Protein AF-A0A956D8P0-F1 (afdb_monomer_lite)

Secondary structure (DSSP, 8-state):
--EEEEEETTEEEEEEEHHHHHHHH-SSS---EEEEEEESS--TTTTGGGGG-TTEEEEEE-GGGEEEEEE-SSHHHHHHHHHHHHHTT--EEEEEEPPPPHHHHHHHHHTTS--

Foldseek 3Di:
DDKDWDDDPRDTQAIGDQQCRLCSNCVPPQFFWKKKWAFPDQDPCLQVLCVPPPQWDDWDDDPPRIIITGGGDDVVVVVVVVVSSVVVVTHTDDMGTDGDDVVNSVCVNCVVVPD

Radius of gyration: 16.66 Å; chains: 1; bounding box: 34×28×48 Å

Sequence (115 aa):
VSAVCILEKGRVLASGPVDRIGQQLRPEQKVARAVKVRLLSYPEGCDAPFRELPEVAHVERGPDGFLRIAYHGGDETVAAIVARAVGAGLKVVRVEPERDDLEQIFLEVTRGELQ

Structure (mmCIF, N/CA/C/O backbone):
data_AF-A0A956D8P0-F1
#
_entry.id   AF-A0A956D8P0-F1
#
loop_
_atom_site.group_PDB
_atom_site.id
_atom_site.type_symbol
_atom_site.label_atom_id
_atom_site.label_alt_id
_atom_site.label_comp_id
_atom_site.label_asym_id
_atom_site.label_entity_id
_atom_site.label_seq_id
_atom_site.pdbx_PDB_ins_code
_atom_site.Cartn_x
_atom_site.Cartn_y
_atom_site.Cartn_z
_atom_site.occupancy
_atom_site.B_iso_or_equiv
_atom_site.auth_seq_id
_atom_site.auth_comp_id
_atom_site.auth_asym_id
_atom_site.auth_atom_id
_atom_site.pdbx_PDB_model_num
ATOM 1 N N . VAL A 1 1 ? -4.889 -9.057 -20.208 1.00 58.22 1 VAL A N 1
ATOM 2 C CA . VAL A 1 1 ? -3.565 -8.576 -19.754 1.00 58.22 1 VAL A CA 1
ATOM 3 C C . VAL A 1 1 ? -3.050 -7.641 -20.827 1.00 58.22 1 VAL A C 1
ATOM 5 O O . VAL A 1 1 ? -2.939 -8.084 -21.962 1.00 58.22 1 VAL A O 1
ATOM 8 N N . SER A 1 2 ? -2.836 -6.367 -20.503 1.00 69.50 2 SER A N 1
ATOM 9 C CA . SER A 1 2 ? -2.274 -5.387 -21.440 1.00 69.50 2 SER A CA 1
ATOM 10 C C . SER A 1 2 ? -0.782 -5.251 -21.148 1.00 69.50 2 SER A C 1
ATOM 12 O O . SER A 1 2 ? -0.404 -5.059 -19.993 1.00 69.50 2 SER A O 1
ATOM 14 N N . ALA A 1 3 ? 0.053 -5.404 -22.171 1.00 81.19 3 ALA A N 1
ATOM 15 C CA . ALA A 1 3 ? 1.505 -5.296 -22.072 1.00 81.19 3 ALA A CA 1
ATOM 16 C C . ALA A 1 3 ? 1.998 -4.152 -22.958 1.00 81.19 3 ALA A C 1
ATOM 18 O O . ALA A 1 3 ? 1.346 -3.799 -23.941 1.00 81.19 3 ALA A O 1
ATOM 19 N N . VAL A 1 4 ? 3.143 -3.580 -22.599 1.00 84.56 4 VAL A N 1
ATOM 20 C CA . VAL A 1 4 ? 3.733 -2.426 -23.281 1.00 84.56 4 VAL A CA 1
ATOM 21 C C . VAL A 1 4 ? 5.206 -2.702 -23.561 1.00 84.56 4 VAL A C 1
ATOM 23 O O . VAL A 1 4 ? 5.843 -3.507 -22.878 1.00 84.56 4 VAL A O 1
ATOM 26 N N . CYS A 1 5 ? 5.741 -2.053 -24.590 1.00 85.75 5 C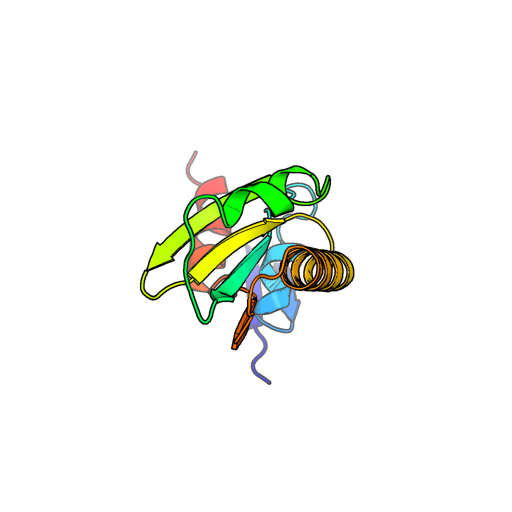YS A N 1
ATOM 27 C CA . CYS A 1 5 ? 7.155 -2.065 -24.93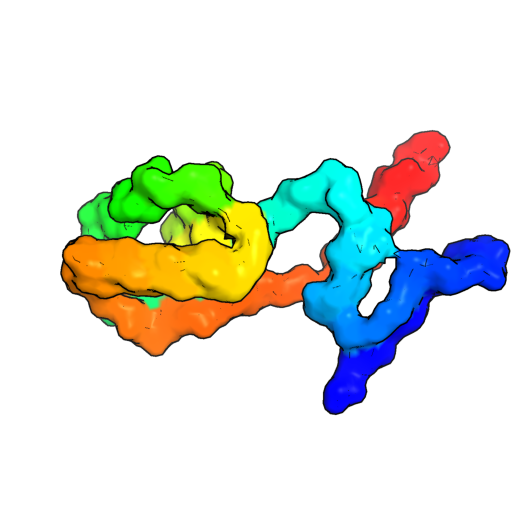8 1.00 85.75 5 CYS A CA 1
ATOM 28 C C . CYS A 1 5 ? 7.626 -0.617 -25.087 1.00 85.75 5 CYS A C 1
ATOM 30 O O . CYS A 1 5 ? 7.022 0.142 -25.843 1.00 85.75 5 CYS A O 1
ATOM 32 N N . ILE A 1 6 ? 8.696 -0.247 -24.384 1.00 81.81 6 ILE A N 1
ATOM 33 C CA . ILE A 1 6 ? 9.330 1.070 -24.493 1.00 81.81 6 ILE A CA 1
ATOM 34 C C . ILE A 1 6 ? 10.564 0.936 -25.379 1.00 81.81 6 ILE A C 1
ATOM 36 O O . ILE A 1 6 ? 11.424 0.086 -25.139 1.00 81.81 6 ILE A O 1
ATOM 40 N N . LEU A 1 7 ? 10.624 1.768 -26.417 1.00 85.75 7 LEU A N 1
ATOM 41 C CA . LEU A 1 7 ? 11.667 1.780 -27.437 1.00 85.75 7 LEU A CA 1
ATOM 42 C C . LEU A 1 7 ? 12.337 3.152 -27.464 1.00 85.75 7 LEU A C 1
ATOM 44 O O . LEU A 1 7 ? 11.650 4.167 -27.546 1.00 85.75 7 LEU A O 1
ATOM 48 N N . GLU A 1 8 ? 13.664 3.177 -27.487 1.00 79.75 8 GLU A N 1
ATOM 49 C CA . GLU A 1 8 ? 14.444 4.399 -27.668 1.00 79.75 8 GLU A CA 1
ATOM 50 C C . GLU A 1 8 ? 15.594 4.141 -28.640 1.00 79.75 8 GLU A C 1
ATOM 52 O O . GLU A 1 8 ? 16.317 3.151 -28.518 1.00 79.75 8 GLU A O 1
ATOM 57 N N . LYS A 1 9 ? 15.746 5.014 -29.648 1.00 84.56 9 LYS A N 1
ATOM 58 C CA . LYS A 1 9 ? 16.833 4.948 -30.650 1.00 84.56 9 LYS A CA 1
ATOM 59 C C . LYS A 1 9 ? 16.992 3.540 -31.269 1.00 84.56 9 LYS A C 1
ATOM 61 O O . LYS A 1 9 ? 18.099 3.064 -31.507 1.00 84.56 9 LYS A O 1
ATOM 66 N N . GLY A 1 10 ? 15.864 2.862 -31.515 1.00 87.25 10 GLY A N 1
ATOM 67 C CA . GLY A 1 10 ? 15.814 1.519 -32.106 1.00 87.25 10 GLY A CA 1
ATOM 68 C C . GLY A 1 10 ? 16.136 0.362 -31.151 1.00 87.25 10 GLY A C 1
ATOM 69 O O . GLY A 1 10 ? 16.317 -0.762 -31.612 1.00 87.25 10 GLY A O 1
ATOM 70 N N . ARG A 1 11 ? 16.215 0.605 -29.836 1.00 86.00 11 ARG A N 1
ATOM 71 C CA . ARG A 1 11 ? 16.479 -0.412 -28.806 1.00 86.00 11 ARG A CA 1
ATOM 72 C C . ARG A 1 11 ? 15.311 -0.515 -27.833 1.00 86.00 11 ARG A C 1
ATOM 74 O O . ARG A 1 11 ? 14.716 0.494 -27.469 1.00 86.00 11 ARG A O 1
ATOM 81 N N . VAL A 1 12 ? 14.989 -1.734 -27.404 1.00 88.06 12 VAL A N 1
ATOM 82 C CA . VAL A 1 12 ? 13.992 -1.971 -26.349 1.00 88.06 12 VAL A CA 1
ATOM 83 C C . VAL A 1 12 ? 14.627 -1.650 -25.003 1.00 88.06 12 VAL A C 1
ATOM 85 O O . VAL A 1 12 ? 15.635 -2.256 -24.648 1.00 88.06 12 VAL A O 1
ATOM 88 N N . LEU A 1 13 ? 14.031 -0.714 -24.268 1.00 81.25 13 LEU A N 1
ATOM 89 C CA . LEU A 1 13 ? 14.457 -0.356 -22.915 1.00 81.25 13 LEU A CA 1
ATOM 90 C C . LEU A 1 13 ? 13.717 -1.166 -21.842 1.00 81.25 13 LEU A C 1
ATOM 92 O O . LEU A 1 13 ? 14.320 -1.554 -20.849 1.00 81.25 13 LEU A O 1
ATOM 96 N N . ALA A 1 14 ? 12.422 -1.438 -22.042 1.00 81.81 14 ALA A N 1
ATOM 97 C CA . ALA A 1 14 ? 11.598 -2.220 -21.118 1.00 81.81 14 ALA A CA 1
ATOM 98 C C . ALA A 1 14 ? 10.417 -2.879 -21.845 1.00 81.81 14 ALA A C 1
ATOM 100 O O . ALA A 1 14 ? 9.895 -2.333 -22.822 1.00 81.81 14 ALA A O 1
ATOM 101 N N . SER A 1 15 ? 9.967 -4.038 -21.359 1.00 86.81 15 SER A N 1
ATOM 102 C CA . SER A 1 15 ? 8.780 -4.718 -21.892 1.00 86.81 15 SER A CA 1
ATOM 103 C C . SER A 1 15 ? 8.075 -5.576 -20.839 1.00 86.81 15 SER A C 1
ATOM 105 O O . SER A 1 15 ? 8.713 -6.184 -19.977 1.00 86.81 15 SER A O 1
ATOM 107 N N . GLY A 1 16 ? 6.741 -5.628 -20.905 1.00 85.12 16 GLY A N 1
ATOM 108 C CA . GLY A 1 16 ? 5.909 -6.407 -19.992 1.00 85.12 16 GLY A CA 1
ATOM 109 C C . GLY A 1 16 ? 4.635 -5.685 -19.536 1.00 85.12 16 GLY A C 1
ATOM 110 O O . GLY A 1 16 ? 4.198 -4.723 -20.173 1.00 85.12 16 GLY A O 1
ATOM 111 N N . PRO A 1 17 ? 4.004 -6.167 -18.452 1.00 80.31 17 PRO A N 1
ATOM 112 C CA . PRO A 1 17 ? 2.865 -5.506 -17.817 1.00 80.31 17 PRO A CA 1
ATOM 113 C C . PRO A 1 17 ? 3.215 -4.087 -17.354 1.00 80.31 17 PRO A C 1
ATOM 115 O O . PRO A 1 17 ? 4.301 -3.874 -16.818 1.00 80.31 17 PRO A O 1
ATOM 118 N N . VAL A 1 18 ? 2.288 -3.140 -17.536 1.00 75.38 18 VAL A N 1
ATOM 119 C CA . VAL A 1 18 ? 2.452 -1.707 -17.202 1.00 75.38 18 VAL A CA 1
ATOM 120 C C . VAL A 1 18 ? 3.023 -1.497 -15.797 1.00 75.38 18 VAL A C 1
ATOM 122 O O . VAL A 1 18 ? 3.989 -0.764 -15.621 1.00 75.38 18 VAL A O 1
ATOM 125 N N . ASP A 1 19 ? 2.477 -2.215 -14.819 1.00 69.00 19 ASP A N 1
ATOM 126 C CA . ASP A 1 19 ? 2.834 -2.181 -13.397 1.00 69.00 19 ASP A CA 1
ATOM 127 C C . ASP A 1 19 ? 4.273 -2.641 -13.097 1.00 69.00 19 ASP A C 1
ATOM 129 O O . ASP A 1 19 ? 4.781 -2.446 -11.992 1.00 69.00 19 ASP A O 1
ATOM 133 N N . ARG A 1 20 ? 4.956 -3.243 -14.078 1.00 73.38 20 ARG A N 1
ATOM 134 C CA . ARG A 1 20 ? 6.356 -3.677 -13.974 1.00 73.38 20 ARG A CA 1
ATOM 135 C C . ARG A 1 20 ? 7.322 -2.833 -14.796 1.00 73.38 20 ARG A C 1
ATOM 137 O O . ARG A 1 20 ? 8.524 -2.912 -14.553 1.00 73.38 20 ARG A O 1
ATOM 144 N N . ILE A 1 21 ? 6.826 -2.045 -15.751 1.00 77.25 21 ILE A N 1
ATOM 145 C CA . ILE A 1 21 ? 7.668 -1.276 -16.673 1.00 77.25 21 ILE A CA 1
ATOM 146 C C . ILE A 1 21 ? 8.501 -0.228 -15.924 1.00 77.25 21 ILE A C 1
ATOM 148 O O . ILE A 1 21 ? 9.706 -0.150 -16.158 1.00 77.25 21 ILE A O 1
ATOM 152 N N . GLY A 1 22 ? 7.906 0.509 -14.976 1.00 69.50 22 GLY A N 1
ATOM 153 C CA . GLY A 1 22 ? 8.622 1.534 -14.202 1.00 69.50 22 GLY A CA 1
ATOM 154 C C . GLY A 1 22 ? 9.852 0.986 -13.463 1.00 69.50 22 GLY A C 1
ATOM 155 O O . GLY A 1 22 ? 10.917 1.596 -13.477 1.00 69.50 22 GLY A O 1
ATOM 156 N N . GLN A 1 23 ? 9.753 -0.232 -12.920 1.00 67.19 23 GLN A N 1
ATOM 157 C CA . GLN A 1 23 ? 10.850 -0.882 -12.190 1.00 67.19 23 GLN A CA 1
ATOM 158 C C . GLN A 1 23 ? 12.021 -1.294 -13.093 1.00 67.19 23 GLN A C 1
ATOM 160 O O . GLN A 1 23 ? 13.164 -1.294 -12.644 1.00 67.19 23 GLN A O 1
ATOM 165 N N . GLN A 1 24 ? 11.757 -1.649 -14.357 1.00 70.69 24 GLN A N 1
ATOM 166 C CA . GLN A 1 24 ? 12.806 -2.028 -15.314 1.00 70.69 24 GLN A CA 1
ATOM 167 C C . GLN A 1 24 ? 13.618 -0.817 -15.793 1.00 70.69 24 GLN A C 1
ATOM 169 O O . GLN A 1 24 ? 14.803 -0.951 -16.081 1.00 70.69 24 GLN A O 1
ATOM 174 N N . LEU A 1 25 ? 12.995 0.362 -15.871 1.00 67.94 25 LEU A N 1
ATOM 175 C CA . LEU A 1 25 ? 13.618 1.571 -16.419 1.00 67.94 25 LEU A CA 1
ATOM 176 C C . LEU A 1 25 ? 14.578 2.275 -15.449 1.00 67.94 25 LEU A C 1
ATOM 178 O O . LEU A 1 25 ? 15.428 3.053 -15.887 1.00 67.94 25 LEU A O 1
ATOM 182 N N . ARG A 1 26 ? 14.438 2.046 -14.138 1.00 59.34 26 ARG A N 1
ATOM 183 C CA . ARG A 1 26 ? 15.243 2.706 -13.097 1.00 59.34 26 ARG A CA 1
ATOM 184 C C . ARG A 1 26 ? 15.506 1.767 -11.905 1.00 59.34 26 ARG A C 1
ATOM 186 O O . ARG A 1 26 ? 14.981 2.002 -10.822 1.00 59.34 26 ARG A O 1
ATOM 193 N N . PRO A 1 27 ? 16.350 0.730 -12.044 1.00 56.41 27 PRO A N 1
ATOM 194 C CA . PRO A 1 27 ? 16.678 -0.163 -10.925 1.00 56.41 27 PRO A CA 1
ATOM 195 C C . PRO A 1 27 ? 17.388 0.549 -9.754 1.00 56.41 27 PRO A C 1
ATOM 197 O O . PRO A 1 27 ? 17.391 0.046 -8.633 1.00 56.41 27 PRO A O 1
ATOM 200 N N . GLU A 1 28 ? 17.980 1.720 -10.006 1.00 50.81 28 GLU A N 1
ATOM 201 C CA . GLU A 1 28 ? 18.809 2.475 -9.052 1.00 50.81 28 GLU A CA 1
ATOM 202 C C . GLU A 1 28 ? 18.020 3.558 -8.300 1.00 50.81 28 GLU A C 1
ATOM 204 O O . GLU A 1 28 ? 18.377 3.930 -7.181 1.00 50.81 28 GLU A O 1
ATOM 209 N N . GLN A 1 29 ? 16.905 4.031 -8.872 1.00 52.44 29 GLN A N 1
ATOM 210 C CA . GLN A 1 29 ? 15.950 4.864 -8.148 1.00 52.44 29 GLN A CA 1
ATOM 211 C C . GLN A 1 29 ? 15.012 3.920 -7.407 1.00 52.44 29 GLN A C 1
ATOM 213 O O . GLN A 1 29 ? 14.114 3.321 -7.993 1.00 52.44 29 GLN A O 1
ATOM 218 N N . LYS A 1 30 ? 15.217 3.783 -6.095 1.00 55.25 30 LYS A N 1
ATOM 219 C CA . LYS A 1 30 ? 14.208 3.225 -5.189 1.00 55.25 30 LYS A CA 1
ATOM 220 C C . LYS A 1 30 ? 12.993 4.159 -5.179 1.00 55.25 30 LYS A C 1
ATOM 222 O O . LYS A 1 30 ? 12.807 4.924 -4.238 1.00 55.25 30 LYS A O 1
ATOM 227 N N . VAL A 1 31 ? 12.198 4.151 -6.245 1.00 59.22 31 VAL A N 1
ATOM 228 C CA . VAL A 1 31 ? 10.911 4.840 -6.273 1.00 59.22 31 VAL A CA 1
ATOM 229 C C . VAL A 1 31 ? 10.056 4.157 -5.214 1.00 59.22 31 VAL A C 1
ATOM 231 O O . VAL A 1 31 ? 9.790 2.954 -5.295 1.00 59.22 31 VAL A O 1
ATOM 234 N N . ALA A 1 32 ? 9.715 4.897 -4.161 1.00 65.81 32 ALA A N 1
ATOM 235 C CA . ALA A 1 32 ? 8.859 4.382 -3.108 1.00 65.81 32 ALA A CA 1
ATOM 236 C C . ALA A 1 32 ? 7.484 4.094 -3.723 1.00 65.81 32 ALA A C 1
ATOM 238 O O . ALA A 1 32 ? 6.801 5.004 -4.193 1.00 65.81 32 ALA A O 1
ATOM 239 N N . ARG A 1 33 ? 7.091 2.818 -3.735 1.00 82.69 33 ARG A N 1
ATOM 240 C CA . ARG A 1 33 ? 5.746 2.403 -4.145 1.00 82.69 33 ARG A CA 1
ATOM 241 C C . ARG A 1 33 ? 4.745 2.979 -3.153 1.00 82.69 33 ARG A C 1
ATOM 243 O O . ARG A 1 33 ? 5.085 3.165 -1.989 1.00 82.69 33 ARG A O 1
ATOM 250 N N . ALA A 1 34 ? 3.504 3.206 -3.564 1.00 89.81 34 ALA A N 1
ATOM 251 C CA . ALA A 1 34 ? 2.456 3.631 -2.642 1.00 89.81 34 ALA A CA 1
ATOM 252 C C . ALA A 1 34 ? 1.317 2.614 -2.563 1.00 89.81 34 ALA A C 1
ATOM 254 O O . ALA A 1 34 ? 0.978 1.946 -3.538 1.00 89.81 34 ALA A O 1
ATOM 255 N N . VAL A 1 35 ? 0.709 2.494 -1.386 1.00 93.56 35 VAL A N 1
ATOM 256 C CA . VAL A 1 35 ? -0.540 1.758 -1.171 1.00 93.56 35 VAL A CA 1
ATOM 257 C C . VAL A 1 35 ? -1.566 2.690 -0.539 1.00 93.56 35 VAL A C 1
ATOM 259 O O . VAL A 1 35 ? -1.259 3.459 0.372 1.00 93.56 35 VAL A O 1
ATOM 262 N N . LYS A 1 36 ? -2.796 2.634 -1.041 1.00 95.25 36 LYS A N 1
ATOM 263 C CA . LYS A 1 36 ? -3.962 3.323 -0.497 1.00 95.25 36 LYS A CA 1
ATOM 264 C C . LYS A 1 36 ? -4.721 2.366 0.411 1.00 95.25 36 LYS A C 1
ATOM 266 O O . LYS A 1 36 ? -5.208 1.326 -0.030 1.00 95.25 36 LYS A O 1
ATOM 271 N N . VAL A 1 37 ? -4.832 2.722 1.685 1.00 96.62 37 VAL A N 1
ATOM 272 C CA . VAL A 1 37 ? -5.533 1.944 2.710 1.00 96.62 37 VAL A CA 1
ATOM 273 C C . VAL A 1 37 ? -6.737 2.740 3.184 1.00 96.62 37 VAL A C 1
ATOM 275 O O . VAL A 1 37 ? -6.579 3.776 3.821 1.00 96.62 37 VAL A O 1
ATOM 278 N N . ARG A 1 38 ? -7.949 2.265 2.894 1.00 96.56 38 ARG A N 1
ATOM 279 C CA . ARG A 1 38 ? -9.174 2.884 3.414 1.00 96.56 38 ARG A CA 1
ATOM 280 C C . ARG A 1 38 ? -9.505 2.307 4.776 1.00 96.56 38 ARG A C 1
ATOM 282 O O . ARG A 1 38 ? -9.545 1.082 4.931 1.00 96.56 38 ARG A O 1
ATOM 289 N N . LEU A 1 39 ? -9.808 3.180 5.726 1.00 96.06 39 LEU A N 1
ATOM 290 C CA . LEU A 1 39 ? -10.286 2.808 7.052 1.00 96.06 39 LEU A CA 1
ATOM 291 C C . LEU A 1 39 ? -11.803 3.038 7.167 1.00 96.06 39 LEU A C 1
ATOM 293 O O . LEU A 1 39 ? -12.362 3.912 6.508 1.00 96.06 39 LEU A O 1
ATOM 297 N N . LEU A 1 40 ? -12.484 2.241 7.994 1.00 95.31 40 LEU A N 1
ATOM 298 C CA . LEU A 1 40 ? -13.909 2.414 8.304 1.00 95.31 40 LEU A CA 1
ATOM 299 C C . LEU A 1 40 ? -14.149 3.695 9.110 1.00 95.31 40 LEU A C 1
ATOM 301 O O . LEU A 1 40 ? -15.125 4.401 8.884 1.00 95.31 40 LEU A O 1
ATOM 305 N N . SER A 1 41 ? -13.253 3.968 10.055 1.00 90.50 41 SER A N 1
ATOM 306 C CA . SER A 1 41 ? -13.188 5.199 10.831 1.00 90.50 41 SER A CA 1
ATOM 307 C C . SER A 1 41 ? -11.786 5.778 10.710 1.00 90.50 41 SER A C 1
ATOM 309 O O . SER A 1 41 ? -10.810 5.036 10.583 1.00 90.50 41 SER A O 1
ATOM 311 N N . TYR A 1 42 ? -11.690 7.104 10.738 1.00 88.69 42 TYR A N 1
ATOM 312 C CA . TYR A 1 42 ? -10.442 7.823 10.505 1.00 88.69 42 TYR A CA 1
ATOM 313 C C . TYR A 1 42 ? -9.999 8.567 11.768 1.00 88.69 42 TYR A C 1
ATOM 315 O O . TYR A 1 42 ? -10.126 9.791 11.840 1.00 88.69 42 TYR A O 1
ATOM 323 N N . PRO A 1 43 ? -9.581 7.830 12.818 1.00 90.00 43 PRO A N 1
ATOM 324 C CA . PRO A 1 43 ? -9.256 8.440 14.093 1.00 90.00 43 PRO A CA 1
ATOM 325 C C . PRO A 1 43 ? -8.025 9.335 13.966 1.00 90.00 43 PRO A C 1
ATOM 327 O O . PRO A 1 43 ? -7.143 9.130 13.123 1.00 90.00 43 PRO A O 1
ATOM 330 N N . GLU A 1 44 ? -7.955 10.330 14.841 1.00 90.06 44 GLU A N 1
ATOM 331 C CA . GLU A 1 44 ? -6.765 11.153 14.970 1.00 90.06 44 GLU A CA 1
ATOM 332 C C . GLU A 1 44 ? -5.561 10.280 15.355 1.00 90.06 44 GLU A C 1
ATOM 334 O O . GLU A 1 44 ? -5.654 9.400 16.207 1.00 90.06 44 GLU A O 1
ATOM 339 N N . GLY A 1 45 ? -4.438 10.478 14.667 1.00 90.69 45 GLY A N 1
ATOM 340 C CA . GLY A 1 45 ? -3.212 9.709 14.877 1.00 90.69 45 GLY A CA 1
ATOM 341 C C . GLY A 1 45 ? -3.186 8.347 14.181 1.00 90.69 45 GLY A C 1
ATOM 342 O O . GLY A 1 45 ? -2.271 7.569 14.434 1.00 90.69 45 GLY A O 1
ATOM 343 N N . CYS A 1 46 ? -4.136 8.043 13.286 1.00 92.62 46 CYS A N 1
ATOM 344 C CA . CYS A 1 46 ? -4.144 6.780 12.535 1.00 92.62 46 CYS A CA 1
ATOM 345 C C . CYS A 1 46 ? -2.879 6.530 11.696 1.00 92.62 46 CYS A C 1
ATOM 347 O O . CYS A 1 46 ? -2.604 5.385 11.363 1.00 92.62 46 CYS A O 1
ATOM 349 N N . ASP A 1 47 ? -2.097 7.562 11.381 1.00 93.25 47 ASP A N 1
ATOM 350 C CA . ASP A 1 47 ? -0.822 7.470 10.669 1.00 93.25 47 ASP A CA 1
ATOM 351 C C . ASP A 1 47 ? 0.359 7.030 11.561 1.00 93.25 47 ASP A C 1
ATOM 353 O O . ASP A 1 47 ? 1.339 6.475 11.062 1.00 93.25 47 ASP A O 1
ATOM 357 N N . ALA A 1 48 ? 0.269 7.225 12.882 1.00 93.25 48 ALA A N 1
ATOM 358 C CA . ALA A 1 48 ? 1.365 6.964 13.817 1.00 93.25 48 ALA A CA 1
ATOM 359 C C . ALA A 1 48 ? 1.865 5.503 13.833 1.00 93.25 48 ALA A C 1
ATOM 361 O O . ALA A 1 48 ? 3.084 5.318 13.806 1.00 93.25 48 ALA A O 1
ATOM 362 N N . PRO A 1 49 ? 1.000 4.463 13.807 1.00 94.00 49 PRO A N 1
ATOM 363 C CA . PRO A 1 49 ? 1.442 3.066 13.863 1.00 94.00 49 PRO A CA 1
ATOM 364 C C . PRO A 1 49 ? 2.401 2.666 12.737 1.00 94.00 49 PRO A C 1
ATOM 366 O O . PRO A 1 49 ? 3.203 1.751 12.904 1.00 94.00 49 PRO A O 1
ATOM 369 N N . PHE A 1 50 ? 2.315 3.330 11.586 1.00 94.56 50 PHE A N 1
ATOM 370 C CA . PHE A 1 50 ? 3.094 2.994 10.397 1.00 94.56 50 PHE A CA 1
ATOM 371 C C . PHE A 1 50 ? 4.503 3.592 10.408 1.00 94.56 50 PHE A C 1
ATOM 373 O O . PHE A 1 50 ? 5.361 3.101 9.686 1.00 94.56 50 PHE A O 1
ATOM 380 N N . ARG A 1 51 ? 4.767 4.612 11.237 1.00 88.31 51 ARG A N 1
ATOM 381 C CA . ARG A 1 51 ? 6.096 5.249 11.341 1.00 88.31 51 ARG A CA 1
ATOM 382 C C . ARG A 1 51 ? 7.153 4.338 11.971 1.00 88.31 51 ARG A C 1
ATOM 384 O O . ARG A 1 51 ? 8.339 4.615 11.864 1.00 88.31 51 ARG A O 1
ATOM 391 N N . GLU A 1 52 ? 6.721 3.273 12.638 1.00 88.00 52 GLU A N 1
ATOM 392 C CA . GLU A 1 52 ? 7.594 2.265 13.248 1.00 88.00 52 GLU A CA 1
ATOM 393 C C . GLU A 1 52 ? 8.036 1.178 12.256 1.00 88.00 52 GLU A C 1
ATOM 395 O O . GLU A 1 52 ? 8.906 0.374 12.584 1.00 88.00 52 GLU A O 1
ATOM 400 N N . LEU A 1 53 ? 7.441 1.129 11.058 1.00 93.19 53 LEU A N 1
ATOM 401 C CA . LEU A 1 53 ? 7.822 0.170 10.025 1.00 93.19 53 LEU A CA 1
ATOM 402 C C . LEU A 1 53 ? 9.022 0.720 9.235 1.00 93.19 53 LEU A C 1
ATOM 404 O O . LEU A 1 53 ? 8.878 1.754 8.582 1.00 93.19 53 LEU A O 1
ATOM 408 N N . PRO A 1 54 ? 10.191 0.054 9.252 1.00 91.81 54 PRO A N 1
ATOM 409 C CA . PRO A 1 54 ? 11.402 0.573 8.613 1.00 91.81 54 PRO A CA 1
ATOM 410 C C . PRO A 1 54 ? 11.288 0.673 7.086 1.00 91.81 54 PRO A C 1
ATOM 412 O O . PRO A 1 54 ? 11.980 1.473 6.459 1.00 91.81 54 PRO A O 1
ATOM 415 N N . GLU A 1 55 ? 10.411 -0.117 6.469 1.00 92.81 55 GLU A N 1
ATOM 416 C CA . GLU A 1 55 ? 10.159 -0.089 5.032 1.00 92.81 55 GLU A CA 1
ATOM 417 C C . GLU A 1 55 ? 9.217 1.050 4.611 1.00 92.81 55 GLU A C 1
ATOM 419 O O . GLU A 1 55 ? 9.158 1.374 3.421 1.00 92.81 55 GLU A O 1
ATOM 424 N N . VAL A 1 56 ? 8.491 1.667 5.550 1.00 93.81 56 VAL A N 1
ATOM 425 C CA . VAL A 1 56 ? 7.586 2.791 5.278 1.00 93.81 56 VAL A CA 1
ATOM 426 C C . VAL A 1 56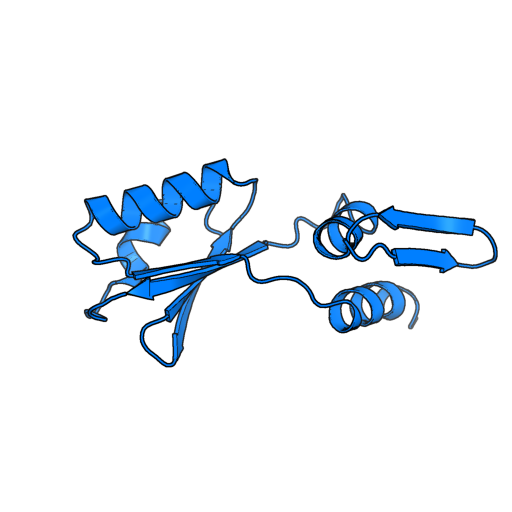 ? 8.389 4.086 5.196 1.00 93.81 56 VAL A C 1
ATOM 428 O O . VAL A 1 56 ? 9.056 4.494 6.140 1.00 93.81 56 VAL A O 1
ATOM 431 N N . ALA A 1 57 ? 8.301 4.754 4.049 1.00 91.31 57 ALA A N 1
ATOM 432 C CA . ALA A 1 57 ? 8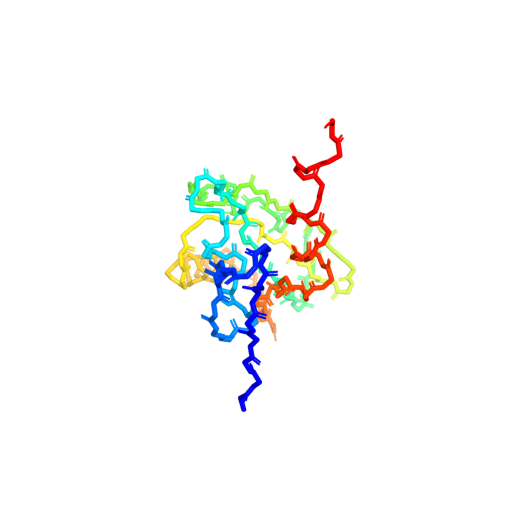.987 6.013 3.787 1.00 91.31 57 ALA A CA 1
ATOM 433 C C . ALA A 1 57 ? 8.157 7.226 4.223 1.00 91.31 57 ALA A C 1
ATOM 435 O O . ALA A 1 57 ? 8.690 8.183 4.779 1.00 91.31 57 ALA A O 1
ATOM 436 N N . HIS A 1 58 ? 6.851 7.204 3.944 1.00 90.75 58 HIS A N 1
ATOM 437 C CA . HIS A 1 58 ? 5.970 8.337 4.209 1.00 90.75 58 HIS A CA 1
ATOM 438 C C . HIS A 1 58 ? 4.514 7.893 4.358 1.00 90.75 58 HIS A C 1
ATOM 440 O O . HIS A 1 58 ? 4.092 6.922 3.729 1.00 90.75 58 HIS A O 1
ATOM 446 N N . VAL A 1 59 ? 3.736 8.614 5.169 1.00 94.25 59 VAL A N 1
ATOM 447 C CA . VAL A 1 59 ? 2.304 8.356 5.363 1.00 94.25 59 VAL A CA 1
ATOM 448 C C . VAL A 1 59 ? 1.538 9.662 5.301 1.00 94.25 59 VAL A C 1
ATOM 450 O O . VAL A 1 59 ? 1.803 10.585 6.066 1.00 94.25 59 VAL A O 1
ATOM 453 N N . GLU A 1 60 ? 0.555 9.715 4.414 1.00 92.94 60 GLU A N 1
ATOM 454 C CA . GLU A 1 60 ? -0.276 10.888 4.182 1.00 92.94 60 GLU A CA 1
ATOM 455 C C . GLU A 1 60 ? -1.740 10.557 4.364 1.00 92.94 60 GLU A C 1
ATOM 457 O O . GLU A 1 60 ? -2.222 9.481 3.996 1.00 92.94 60 GLU A O 1
ATOM 462 N N . ARG A 1 61 ? -2.469 11.540 4.885 1.00 91.81 61 ARG A N 1
ATOM 463 C CA . ARG A 1 61 ? -3.917 11.468 4.935 1.00 91.81 61 ARG A CA 1
ATOM 464 C C . ARG A 1 61 ? -4.491 11.908 3.596 1.00 91.81 61 ARG A C 1
ATOM 466 O O . ARG A 1 61 ? -4.329 13.055 3.199 1.00 91.81 61 ARG A O 1
ATOM 473 N N . GLY A 1 62 ? -5.166 10.986 2.927 1.00 87.44 62 GLY A N 1
ATOM 474 C CA . GLY A 1 62 ? -5.938 11.235 1.721 1.00 87.44 62 GLY A CA 1
ATOM 475 C C . GLY A 1 62 ? -7.417 11.521 2.014 1.00 87.44 62 GLY A C 1
ATOM 476 O O . GLY A 1 62 ? -7.866 11.436 3.163 1.00 87.44 62 GLY A O 1
ATOM 477 N N . PRO A 1 63 ? -8.192 11.859 0.971 1.00 87.12 63 PRO A N 1
ATOM 478 C CA . PRO A 1 63 ? -9.640 12.030 1.070 1.00 87.12 63 PRO A CA 1
ATOM 479 C C . PRO A 1 63 ? -10.350 10.705 1.403 1.00 87.12 63 PRO A C 1
ATOM 481 O O . PRO A 1 63 ? -9.756 9.631 1.336 1.00 87.12 63 PRO A O 1
ATOM 484 N N . ASP A 1 64 ? -11.631 10.778 1.775 1.00 87.50 64 ASP A N 1
ATOM 485 C CA . ASP A 1 64 ? -12.535 9.623 1.950 1.00 87.50 64 ASP A CA 1
ATOM 486 C C . ASP A 1 64 ? -12.047 8.523 2.916 1.00 87.50 64 ASP A C 1
ATOM 488 O O . ASP A 1 64 ? -12.403 7.345 2.797 1.00 87.50 64 ASP A O 1
ATOM 492 N N . GLY A 1 65 ? -11.226 8.906 3.898 1.00 88.44 65 GLY A N 1
ATOM 493 C CA . GLY A 1 65 ? -10.690 7.994 4.911 1.00 88.44 65 GLY A CA 1
ATOM 494 C C . GLY A 1 65 ? -9.570 7.085 4.400 1.00 88.44 65 GLY A C 1
ATOM 495 O O . GLY A 1 65 ? -9.339 6.018 4.977 1.00 88.44 65 GLY A O 1
ATOM 496 N N . PHE A 1 66 ? -8.894 7.475 3.316 1.00 93.88 66 PHE A N 1
ATOM 497 C CA . PHE A 1 66 ? -7.709 6.785 2.822 1.00 93.88 66 PHE A CA 1
ATOM 498 C C . PHE A 1 66 ? -6.432 7.304 3.478 1.00 93.88 66 PHE A C 1
ATOM 500 O O . PHE A 1 66 ? -6.179 8.502 3.498 1.00 93.88 66 PHE A O 1
ATOM 507 N N . LEU A 1 67 ? -5.572 6.388 3.910 1.00 95.00 67 LEU A N 1
ATOM 508 C CA . LEU A 1 67 ? -4.152 6.646 4.114 1.00 95.00 67 LEU A CA 1
ATOM 509 C C . LEU A 1 67 ? -3.394 6.261 2.851 1.00 95.00 67 LEU A C 1
ATOM 511 O O . LEU A 1 67 ? -3.553 5.152 2.338 1.00 95.00 67 LEU A O 1
ATOM 515 N N . ARG A 1 68 ? -2.548 7.164 2.369 1.00 94.44 68 ARG A N 1
ATOM 516 C CA . ARG A 1 68 ? -1.537 6.868 1.362 1.00 94.44 68 ARG A CA 1
ATOM 517 C C . ARG A 1 68 ? -0.240 6.539 2.088 1.00 94.44 68 ARG A C 1
ATOM 519 O O . ARG A 1 68 ? 0.270 7.373 2.827 1.00 94.44 68 ARG A O 1
ATOM 526 N N . ILE A 1 69 ? 0.294 5.344 1.874 1.00 94.88 69 ILE A N 1
ATOM 527 C CA . ILE A 1 69 ? 1.518 4.876 2.528 1.00 94.88 69 ILE A CA 1
ATOM 528 C C . ILE A 1 69 ? 2.552 4.593 1.447 1.00 94.88 69 ILE A C 1
ATOM 530 O O . ILE A 1 69 ? 2.366 3.674 0.653 1.00 94.88 69 ILE A O 1
ATOM 534 N N . ALA A 1 70 ? 3.615 5.394 1.410 1.00 92.12 70 ALA A N 1
ATOM 535 C CA . ALA A 1 70 ? 4.775 5.170 0.560 1.00 92.12 70 ALA A CA 1
ATOM 536 C C . ALA A 1 70 ? 5.739 4.197 1.250 1.00 92.12 70 ALA A C 1
ATOM 538 O O . ALA A 1 70 ? 6.041 4.361 2.434 1.00 92.12 70 ALA A O 1
ATOM 539 N N . TYR A 1 71 ? 6.224 3.190 0.531 1.00 91.56 71 TYR A N 1
ATOM 540 C CA . TYR A 1 71 ? 7.014 2.097 1.084 1.00 91.56 71 TYR A CA 1
ATOM 541 C C . TYR A 1 71 ? 8.042 1.540 0.092 1.00 91.56 71 TYR A C 1
ATOM 543 O O . TYR A 1 71 ? 7.956 1.726 -1.124 1.00 91.56 71 TYR A O 1
ATOM 551 N N . HIS A 1 72 ? 9.016 0.816 0.636 1.00 87.44 72 HIS A N 1
ATOM 552 C CA . HIS A 1 72 ? 10.011 0.056 -0.109 1.00 87.44 72 HIS A CA 1
ATOM 553 C C . HIS A 1 72 ? 9.751 -1.449 -0.003 1.00 87.44 72 HIS A C 1
ATOM 555 O O . HIS A 1 72 ? 9.176 -1.932 0.971 1.00 87.44 72 HIS A O 1
ATOM 561 N N . GLY A 1 73 ? 10.226 -2.207 -0.991 1.00 85.50 73 GLY A N 1
ATOM 562 C CA . GLY A 1 73 ? 10.067 -3.660 -1.027 1.00 85.50 73 GLY A CA 1
ATOM 563 C C . GLY A 1 73 ? 8.828 -4.113 -1.800 1.00 85.50 73 GLY A C 1
ATOM 564 O O . GLY A 1 73 ? 8.367 -3.433 -2.721 1.00 85.50 73 GLY A O 1
ATOM 565 N N . GLY A 1 74 ? 8.357 -5.313 -1.472 1.00 84.62 74 GLY A N 1
ATOM 566 C CA . GLY A 1 74 ? 7.321 -6.031 -2.207 1.00 84.62 74 GLY A CA 1
ATOM 567 C C . GLY A 1 74 ? 6.004 -6.159 -1.450 1.00 84.62 74 GLY A C 1
ATOM 568 O O . GLY A 1 74 ? 5.673 -5.360 -0.572 1.00 84.62 74 GLY A O 1
ATOM 569 N N . ASP A 1 75 ? 5.257 -7.197 -1.808 1.00 89.31 75 ASP A N 1
ATOM 570 C CA . ASP A 1 75 ? 3.952 -7.505 -1.224 1.00 89.31 75 ASP A CA 1
ATOM 571 C C . ASP A 1 75 ? 4.067 -7.854 0.269 1.00 89.31 75 ASP A C 1
ATOM 573 O O . ASP A 1 75 ? 3.132 -7.628 1.036 1.00 89.31 75 ASP A O 1
ATOM 577 N N . GLU A 1 76 ? 5.236 -8.322 0.714 1.00 92.88 76 GLU A N 1
ATOM 578 C CA . GLU A 1 76 ? 5.561 -8.563 2.120 1.00 92.88 76 GLU A CA 1
ATOM 579 C C . GLU A 1 76 ? 5.444 -7.279 2.951 1.00 92.88 76 GLU A C 1
ATOM 581 O O . GLU A 1 76 ? 4.893 -7.298 4.054 1.00 92.88 76 GLU A O 1
ATOM 586 N N . THR A 1 77 ? 5.885 -6.144 2.400 1.00 93.56 77 THR A N 1
ATOM 587 C CA . THR A 1 77 ? 5.751 -4.839 3.056 1.00 93.56 77 THR A CA 1
ATOM 588 C C . THR A 1 77 ? 4.285 -4.422 3.143 1.00 93.56 77 THR A C 1
ATOM 590 O O . THR A 1 77 ? 3.836 -3.927 4.177 1.00 93.56 77 THR A O 1
ATOM 593 N N . VAL A 1 78 ? 3.500 -4.667 2.089 1.00 94.81 78 VAL A N 1
ATOM 594 C CA . VAL A 1 78 ? 2.053 -4.397 2.098 1.00 94.81 78 VAL A CA 1
ATOM 595 C C . VAL A 1 78 ? 1.356 -5.248 3.160 1.00 94.81 78 VAL A C 1
ATOM 597 O O . VAL A 1 78 ? 0.529 -4.735 3.916 1.00 94.81 78 VAL A O 1
ATOM 600 N N . ALA A 1 79 ? 1.719 -6.526 3.278 1.00 96.25 79 ALA A N 1
ATOM 601 C CA . ALA A 1 79 ? 1.198 -7.407 4.317 1.00 96.25 79 ALA A CA 1
ATOM 602 C C . ALA A 1 79 ? 1.552 -6.899 5.727 1.00 96.25 79 ALA A C 1
ATOM 604 O O . ALA A 1 79 ? 0.677 -6.864 6.595 1.00 96.25 79 ALA A O 1
ATOM 605 N N . ALA A 1 80 ? 2.789 -6.439 5.946 1.00 96.81 80 ALA A N 1
ATOM 606 C CA . ALA A 1 80 ? 3.221 -5.849 7.214 1.00 96.81 80 ALA A CA 1
ATOM 607 C C . ALA A 1 80 ? 2.444 -4.565 7.559 1.00 96.81 80 ALA A C 1
ATOM 609 O O . ALA A 1 80 ? 1.996 -4.402 8.696 1.00 96.81 80 ALA A O 1
ATOM 610 N N . ILE A 1 81 ? 2.205 -3.692 6.575 1.00 96.88 81 ILE A N 1
ATOM 611 C CA . ILE A 1 81 ? 1.368 -2.490 6.721 1.00 96.88 81 ILE A CA 1
ATOM 612 C C . ILE A 1 81 ? -0.047 -2.875 7.170 1.00 96.88 81 ILE A C 1
ATOM 614 O O . ILE A 1 81 ? -0.563 -2.330 8.148 1.00 96.88 81 ILE A O 1
ATOM 618 N N . VAL A 1 82 ? -0.676 -3.842 6.497 1.00 97.31 82 VAL A N 1
ATOM 619 C CA . VAL A 1 82 ? -2.032 -4.296 6.846 1.00 97.31 82 VAL A CA 1
ATOM 620 C C . VAL A 1 82 ? -2.063 -4.905 8.248 1.00 97.31 82 VAL A C 1
ATOM 622 O O . VAL A 1 82 ? -2.938 -4.561 9.045 1.00 97.31 82 VAL A O 1
ATOM 625 N N . ALA A 1 83 ? -1.090 -5.755 8.585 1.00 97.50 83 ALA A N 1
ATOM 626 C CA . ALA A 1 83 ? -0.977 -6.354 9.910 1.00 97.50 83 ALA A CA 1
ATOM 627 C C . ALA A 1 83 ? -0.813 -5.288 11.005 1.00 97.50 83 ALA A C 1
ATOM 629 O O . ALA A 1 83 ? -1.489 -5.357 12.034 1.00 97.50 83 ALA A O 1
ATOM 630 N N . ARG A 1 84 ? 0.016 -4.261 10.770 1.00 97.38 84 ARG A N 1
ATOM 631 C CA . ARG A 1 84 ? 0.213 -3.147 11.706 1.00 97.38 84 ARG A CA 1
ATOM 632 C C . ARG A 1 84 ? -1.070 -2.349 11.920 1.00 97.38 84 ARG A C 1
ATOM 634 O O . ARG A 1 84 ? -1.394 -2.045 13.067 1.00 97.38 84 ARG A O 1
ATOM 641 N N . ALA A 1 85 ? -1.812 -2.058 10.850 1.00 96.38 85 ALA A N 1
ATOM 642 C CA . ALA A 1 85 ? -3.087 -1.348 10.927 1.00 96.38 85 ALA A CA 1
ATOM 643 C C . ALA A 1 85 ? -4.102 -2.110 11.791 1.00 96.38 85 ALA A C 1
ATOM 645 O O . ALA A 1 85 ? -4.665 -1.557 12.736 1.00 96.38 85 ALA A O 1
ATOM 646 N N . VAL A 1 86 ? -4.289 -3.401 11.499 1.00 96.44 86 VAL A N 1
ATOM 647 C CA . VAL A 1 86 ? -5.228 -4.265 12.226 1.00 96.44 86 VAL A CA 1
ATOM 648 C C . VAL A 1 86 ? -4.795 -4.442 13.683 1.00 96.44 86 VAL A C 1
ATOM 650 O O . VAL A 1 86 ? -5.628 -4.325 14.581 1.00 96.44 86 VAL A O 1
ATOM 653 N N . GLY A 1 87 ? -3.500 -4.655 13.935 1.00 96.62 87 GLY A N 1
ATOM 654 C CA . GLY A 1 87 ? -2.941 -4.779 15.283 1.00 96.62 87 GLY A CA 1
ATOM 655 C C . GLY A 1 87 ? -3.068 -3.502 16.120 1.00 96.62 87 GLY A C 1
ATOM 656 O O . GLY A 1 87 ? -3.235 -3.579 17.332 1.00 96.62 87 GLY A O 1
ATOM 657 N N . ALA A 1 88 ? -3.066 -2.329 15.481 1.00 95.19 88 ALA A N 1
ATOM 658 C CA . ALA A 1 88 ? -3.352 -1.043 16.119 1.00 95.19 88 ALA A CA 1
ATOM 659 C C . ALA A 1 88 ? -4.862 -0.769 16.305 1.00 95.19 88 ALA A C 1
ATOM 661 O O . ALA A 1 88 ? -5.245 0.306 16.761 1.00 95.19 88 ALA A O 1
ATOM 662 N N . GLY A 1 89 ? -5.734 -1.714 15.939 1.00 95.88 89 GLY A N 1
ATOM 663 C CA . GLY A 1 89 ? -7.187 -1.589 16.064 1.00 95.88 89 GLY A CA 1
ATOM 664 C C . GLY A 1 89 ? -7.863 -0.807 14.934 1.00 95.88 89 GLY A C 1
ATOM 665 O O . GLY A 1 89 ? -9.088 -0.642 14.963 1.00 95.88 89 GLY A O 1
ATOM 666 N N . LEU A 1 90 ? -7.113 -0.364 13.919 1.00 96.25 90 LEU A N 1
ATOM 667 C CA . LEU A 1 90 ? -7.668 0.326 12.757 1.00 96.25 90 LEU A CA 1
ATOM 668 C C . LEU A 1 90 ? -8.486 -0.655 11.909 1.00 96.25 90 LEU A C 1
ATOM 670 O O . LEU A 1 90 ? -8.063 -1.770 11.599 1.00 96.25 90 LEU A O 1
ATOM 674 N N . LYS A 1 91 ? -9.689 -0.237 11.518 1.00 96.25 91 LYS A N 1
ATOM 675 C CA . LYS A 1 91 ? -10.623 -1.071 10.755 1.00 96.25 91 LYS A CA 1
ATOM 676 C C . LYS A 1 91 ? -10.389 -0.880 9.260 1.00 96.25 91 LYS A C 1
ATOM 678 O O . LYS A 1 91 ? -10.991 -0.001 8.654 1.00 96.25 91 LYS A O 1
ATOM 683 N N . VAL A 1 92 ? -9.502 -1.678 8.674 1.00 96.94 92 VAL A N 1
ATOM 684 C CA . VAL A 1 92 ? -9.196 -1.635 7.235 1.00 96.94 92 VAL A CA 1
ATOM 685 C C . VAL A 1 92 ? -10.369 -2.184 6.420 1.00 96.94 92 VAL A C 1
ATOM 687 O O . VAL A 1 92 ? -10.869 -3.270 6.698 1.00 96.94 92 VAL A O 1
ATOM 690 N N . VAL A 1 93 ? -10.803 -1.439 5.404 1.00 97.00 93 VAL A N 1
ATOM 691 C CA . VAL A 1 93 ? -11.940 -1.793 4.531 1.00 97.00 93 VAL A CA 1
ATOM 692 C C . VAL A 1 93 ? -11.571 -1.847 3.050 1.00 97.00 93 VAL A C 1
ATOM 694 O O . VAL A 1 93 ? -12.359 -2.335 2.244 1.00 97.00 93 VAL A O 1
ATOM 697 N N . ARG A 1 94 ? -10.395 -1.335 2.668 1.00 96.50 94 ARG A N 1
ATOM 6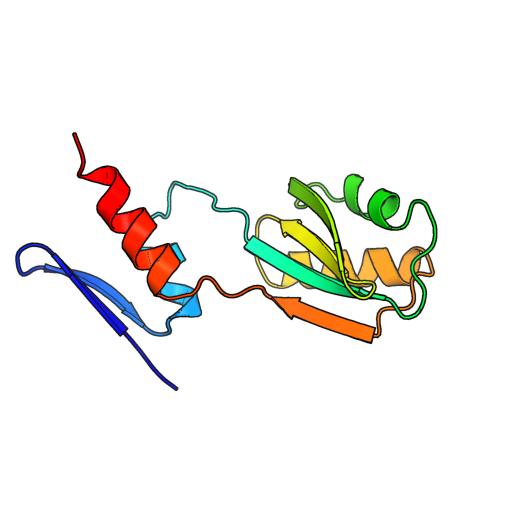98 C CA . ARG A 1 94 ? -9.858 -1.432 1.303 1.00 96.50 94 ARG A CA 1
ATOM 699 C C . ARG A 1 94 ? -8.338 -1.283 1.336 1.00 96.50 94 ARG A C 1
ATOM 701 O O . ARG A 1 94 ? -7.840 -0.454 2.092 1.00 96.50 94 ARG A O 1
ATOM 708 N N . VAL A 1 95 ? -7.630 -2.049 0.512 1.00 96.25 95 VAL A N 1
ATOM 709 C CA . VAL A 1 95 ? -6.175 -1.951 0.317 1.00 96.25 95 VAL A CA 1
ATOM 710 C C . VAL A 1 95 ? -5.912 -2.005 -1.178 1.00 96.25 95 VAL A C 1
ATOM 712 O O . VAL A 1 95 ? -6.308 -2.969 -1.829 1.00 96.25 95 VAL A O 1
ATOM 715 N N . GLU A 1 96 ? -5.286 -0.969 -1.726 1.00 92.06 96 GLU A N 1
ATOM 716 C CA . GLU A 1 96 ? -5.028 -0.863 -3.161 1.00 92.06 96 GLU A CA 1
ATOM 717 C C . GLU A 1 96 ? -3.616 -0.366 -3.425 1.00 92.06 96 GLU A C 1
ATOM 719 O O . GLU A 1 96 ? -3.285 0.736 -2.984 1.00 92.06 96 GLU A O 1
ATOM 724 N N . PRO A 1 97 ? -2.778 -1.120 -4.154 1.00 86.56 97 PRO A N 1
ATOM 725 C CA . PRO A 1 97 ? -1.524 -0.572 -4.634 1.00 86.56 97 PRO A CA 1
ATOM 726 C C . PRO A 1 97 ? -1.847 0.599 -5.555 1.00 86.56 97 PRO A C 1
ATOM 728 O O . PRO A 1 97 ? -2.716 0.498 -6.430 1.00 86.56 97 PRO A O 1
ATOM 731 N N . GLU A 1 98 ? -1.164 1.717 -5.356 1.00 83.88 98 GLU A N 1
ATOM 732 C CA . GLU A 1 98 ? -1.191 2.740 -6.374 1.00 83.88 98 GLU A CA 1
ATOM 733 C C . GLU A 1 98 ? -0.339 2.274 -7.543 1.00 83.88 98 GLU A C 1
ATOM 735 O O . GLU A 1 98 ? 0.785 1.802 -7.380 1.00 83.88 98 GLU A O 1
ATOM 740 N N . ARG A 1 99 ? -0.946 2.326 -8.721 1.00 69.69 99 ARG A N 1
ATOM 741 C CA . ARG A 1 99 ? -0.283 1.971 -9.959 1.00 69.69 99 ARG A CA 1
ATOM 742 C C . ARG A 1 99 ? 0.276 3.254 -10.529 1.00 69.69 99 ARG A C 1
ATOM 744 O O . ARG A 1 99 ? -0.495 4.192 -10.718 1.00 69.69 99 ARG A O 1
ATOM 751 N N . ASP A 1 100 ? 1.565 3.251 -10.830 1.00 63.09 100 ASP A N 1
ATOM 752 C CA . ASP A 1 100 ? 2.117 4.241 -11.739 1.00 63.09 100 ASP A CA 1
ATOM 753 C C . ASP A 1 100 ? 1.389 4.070 -13.073 1.00 63.09 100 ASP A C 1
ATOM 755 O O . ASP A 1 100 ? 1.322 2.968 -13.638 1.00 63.09 100 ASP A O 1
ATOM 759 N N . ASP A 1 101 ? 0.746 5.136 -13.533 1.00 63.44 101 ASP A N 1
ATOM 760 C CA . ASP A 1 101 ? 0.176 5.145 -14.865 1.00 63.44 101 ASP A CA 1
ATOM 761 C C . ASP A 1 101 ? 1.298 5.276 -15.909 1.00 63.44 101 ASP A C 1
ATOM 763 O O . ASP A 1 101 ? 2.441 5.654 -15.631 1.00 63.44 101 ASP A O 1
ATOM 767 N N . LEU A 1 102 ? 0.989 4.886 -17.146 1.00 65.81 102 LEU A N 1
ATOM 768 C CA . LEU A 1 102 ? 1.961 4.953 -18.238 1.00 65.81 102 LEU A CA 1
ATOM 769 C C . LEU A 1 102 ? 2.428 6.381 -18.519 1.00 65.81 102 LEU A C 1
ATOM 771 O O . LEU A 1 102 ? 3.527 6.560 -19.037 1.00 65.81 102 LEU A O 1
ATOM 775 N N . GLU A 1 103 ? 1.599 7.373 -18.206 1.00 65.94 103 GLU A N 1
ATOM 776 C CA . GLU A 1 103 ? 1.902 8.781 -18.415 1.00 65.94 103 GLU A CA 1
ATOM 777 C C . GLU A 1 103 ? 3.012 9.241 -17.469 1.00 65.94 103 GLU A C 1
ATOM 779 O O . GLU A 1 103 ? 3.985 9.847 -17.916 1.00 65.94 103 GLU A O 1
ATOM 784 N N . GLN A 1 104 ? 2.938 8.872 -16.192 1.00 65.38 104 GLN A N 1
ATOM 785 C CA . GLN A 1 104 ? 3.970 9.172 -15.214 1.00 65.38 104 GLN A CA 1
ATOM 786 C C . GLN A 1 104 ? 5.280 8.454 -15.554 1.00 65.38 104 GLN A C 1
ATOM 788 O O . GLN A 1 104 ? 6.329 9.098 -15.591 1.00 65.38 104 GLN A O 1
ATOM 793 N N . ILE A 1 105 ? 5.222 7.169 -15.927 1.00 68.06 105 ILE A N 1
ATOM 794 C CA . ILE A 1 105 ? 6.396 6.421 -16.412 1.00 68.06 105 ILE A CA 1
ATOM 795 C C . ILE A 1 105 ? 7.025 7.132 -17.623 1.00 68.06 105 ILE A C 1
ATOM 797 O O . ILE A 1 105 ? 8.241 7.298 -17.693 1.00 68.06 105 ILE A O 1
ATOM 801 N N . PHE A 1 106 ? 6.210 7.584 -18.577 1.00 64.94 106 PHE A N 1
ATOM 802 C CA . PHE A 1 106 ? 6.677 8.280 -19.775 1.00 64.94 106 PHE A CA 1
ATOM 803 C C . PHE A 1 106 ? 7.325 9.640 -19.461 1.00 64.94 106 PHE A C 1
ATOM 805 O O . PHE A 1 106 ? 8.409 9.950 -19.970 1.00 64.94 106 PHE A O 1
ATOM 812 N N . LEU A 1 107 ? 6.699 10.448 -18.600 1.00 67.69 107 LEU A N 1
ATOM 813 C CA . LEU A 1 107 ? 7.241 11.735 -18.156 1.00 67.69 107 LEU A CA 1
ATOM 814 C C . LEU A 1 107 ? 8.555 1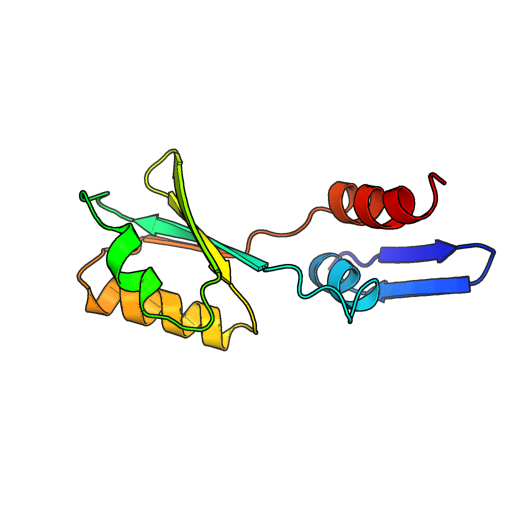1.561 -17.385 1.00 67.69 107 LEU A C 1
ATOM 816 O O . LEU A 1 107 ? 9.486 12.339 -17.567 1.00 67.69 107 LEU A O 1
ATOM 820 N N . GLU A 1 108 ? 8.669 10.545 -16.536 1.00 64.06 108 GLU A N 1
ATOM 821 C CA . GLU A 1 108 ? 9.875 10.299 -15.739 1.00 64.06 108 GLU A CA 1
ATOM 822 C C . GLU A 1 108 ? 11.048 9.746 -16.566 1.00 64.06 108 GLU A C 1
ATOM 824 O O . GLU A 1 108 ? 12.213 10.045 -16.277 1.00 64.06 108 GLU A O 1
ATOM 829 N N . VAL A 1 109 ? 10.766 8.984 -17.629 1.00 64.38 109 VAL A N 1
ATOM 830 C CA . VAL A 1 109 ? 11.784 8.554 -18.603 1.00 64.38 109 VAL A CA 1
ATOM 831 C C . VAL A 1 109 ? 12.350 9.759 -19.352 1.00 64.38 109 VAL A C 1
ATOM 833 O O . VAL A 1 109 ? 13.569 9.917 -19.413 1.00 64.38 109 VAL A O 1
ATOM 836 N N . THR A 1 110 ? 11.477 10.633 -19.857 1.00 63.22 110 THR A N 1
ATOM 837 C CA . THR A 1 110 ? 11.853 11.769 -20.718 1.00 63.22 110 THR A CA 1
ATOM 838 C C . THR A 1 110 ? 12.436 12.963 -19.956 1.00 63.22 110 THR A C 1
ATOM 840 O O . THR A 1 110 ? 13.274 13.682 -20.497 1.00 63.22 110 THR A O 1
ATOM 843 N N . ARG A 1 111 ? 12.082 13.161 -18.676 1.00 60.75 111 ARG A N 1
ATOM 844 C CA . ARG A 1 111 ? 12.663 14.221 -17.822 1.00 60.75 111 ARG A CA 1
ATOM 845 C C . ARG A 1 111 ? 14.177 14.094 -17.616 1.00 60.75 111 ARG A C 1
ATOM 847 O O . ARG A 1 111 ? 14.810 15.093 -17.295 1.00 60.75 111 ARG A O 1
ATOM 854 N N . GLY A 1 112 ? 14.754 12.906 -17.807 1.00 52.31 112 GLY A N 1
ATOM 855 C CA . GLY A 1 112 ? 16.203 12.693 -17.742 1.00 52.31 112 GLY A CA 1
ATOM 856 C C . GLY A 1 112 ? 16.987 13.190 -18.965 1.00 52.31 112 GLY A C 1
ATOM 857 O O . GLY A 1 112 ? 18.204 13.297 -18.871 1.00 52.31 112 GLY A O 1
ATOM 858 N N . GLU A 1 113 ? 16.322 13.498 -20.086 1.00 48.50 113 GLU A N 1
ATOM 859 C CA . GLU A 1 113 ? 16.969 13.926 -21.342 1.00 48.50 113 GLU A CA 1
ATOM 860 C C . GLU A 1 113 ? 16.758 15.424 -21.672 1.00 48.50 113 GLU A C 1
ATOM 862 O O . GLU A 1 113 ? 17.236 15.896 -22.700 1.00 48.50 113 GLU A O 1
ATOM 867 N N . LEU A 1 114 ? 16.082 16.207 -20.816 1.00 38.31 114 LEU A N 1
ATOM 868 C CA . LEU A 1 114 ? 15.983 17.671 -20.959 1.00 38.31 114 LEU A CA 1
ATOM 869 C C . LEU A 1 114 ? 17.171 18.384 -20.280 1.00 38.31 114 LEU A C 1
ATOM 871 O O . LEU A 1 114 ? 16.981 19.160 -19.342 1.00 38.31 114 LEU A O 1
ATOM 875 N N . GLN A 1 115 ? 18.393 18.113 -20.741 1.00 34.06 115 GLN A N 1
ATOM 876 C CA . GLN A 1 115 ? 19.577 18.950 -20.501 1.00 34.06 115 GLN A CA 1
ATOM 877 C C . GLN A 1 115 ? 20.412 19.068 -21.771 1.00 34.06 115 GLN A C 1
ATOM 879 O O . GLN A 1 115 ? 20.610 18.035 -22.446 1.00 34.06 115 GLN A O 1
#

pLDDT: mean 82.56, std 14.69, range [34.06, 97.5]